Protein AF-A0A5B9R1V8-F1 (afdb_monomer_lite)

Organism: NCBI:txid980254

Foldseek 3Di:
DDDPPLLDDPPVVQVVLCVPVNKKFKAFADDDPVLLVLLVQCCVQLVDDPVLSVLLSVCPRTGREMGGPSSNVVSCVSCVVVVTDIDMGHDDPVVVPRYYYSVVRSVVSVVVVVVD

Structure (mmCIF, N/CA/C/O backbone):
data_AF-A0A5B9R1V8-F1
#
_entry.id   AF-A0A5B9R1V8-F1
#
loop_
_atom_site.group_PDB
_atom_site.id
_atom_site.type_symbol
_atom_site.label_atom_id
_atom_site.label_alt_id
_atom_site.label_comp_id
_atom_site.label_asym_id
_atom_site.label_entity_id
_atom_site.label_seq_id
_atom_site.pdbx_PDB_ins_code
_atom_site.Cartn_x
_atom_site.Cartn_y
_atom_site.Cartn_z
_atom_site.occupancy
_atom_site.B_iso_or_equiv
_atom_site.auth_seq_id
_atom_site.auth_comp_id
_atom_site.auth_asym_id
_atom_site.auth_atom_id
_atom_site.pdbx_PDB_model_num
ATOM 1 N N . MET A 1 1 ? 27.681 1.769 -5.316 1.00 42.19 1 MET A N 1
ATOM 2 C CA . MET A 1 1 ? 26.444 1.273 -5.956 1.00 42.19 1 MET A CA 1
ATOM 3 C C . MET A 1 1 ? 25.532 0.925 -4.802 1.00 42.19 1 MET A C 1
ATOM 5 O O . MET A 1 1 ? 25.685 -0.134 -4.222 1.00 42.19 1 MET A O 1
ATOM 9 N N . GLU A 1 2 ? 24.744 1.896 -4.355 1.00 38.00 2 GLU A N 1
ATOM 10 C CA . GLU A 1 2 ? 23.998 1.831 -3.095 1.00 38.00 2 GLU A CA 1
ATOM 11 C C . GLU A 1 2 ? 22.567 2.243 -3.428 1.00 38.00 2 GLU A C 1
ATOM 13 O O . GLU A 1 2 ? 22.273 3.423 -3.593 1.00 38.00 2 GLU A O 1
ATOM 18 N N . ALA A 1 3 ? 21.715 1.252 -3.673 1.00 43.81 3 ALA A N 1
ATOM 19 C CA . ALA A 1 3 ? 20.307 1.435 -4.020 1.00 43.81 3 ALA A CA 1
ATOM 20 C C . ALA A 1 3 ? 19.415 0.573 -3.112 1.00 43.81 3 ALA A C 1
ATOM 22 O O . ALA A 1 3 ? 18.387 0.071 -3.551 1.00 43.81 3 ALA A O 1
ATOM 23 N N . ASP A 1 4 ? 19.835 0.381 -1.858 1.00 48.06 4 ASP A N 1
ATOM 24 C CA . ASP A 1 4 ? 19.109 -0.430 -0.870 1.00 48.06 4 ASP A CA 1
ATOM 25 C C . ASP A 1 4 ? 18.367 0.410 0.185 1.00 48.06 4 ASP A C 1
ATOM 27 O O . ASP A 1 4 ? 17.503 -0.114 0.881 1.00 48.06 4 ASP A O 1
ATOM 31 N N . ASP A 1 5 ? 18.622 1.721 0.278 1.00 46.88 5 ASP A N 1
ATOM 32 C CA . ASP A 1 5 ? 18.087 2.530 1.389 1.00 46.88 5 ASP A CA 1
ATOM 33 C C . ASP A 1 5 ? 16.784 3.288 1.060 1.00 46.88 5 ASP A C 1
ATOM 35 O O . ASP A 1 5 ? 16.094 3.769 1.955 1.00 46.88 5 ASP A O 1
ATOM 39 N N . SER A 1 6 ? 16.385 3.379 -0.218 1.00 52.97 6 SER A N 1
ATOM 40 C CA . SER A 1 6 ? 15.199 4.159 -0.622 1.00 52.97 6 SER A CA 1
ATOM 41 C C . SER A 1 6 ? 13.893 3.364 -0.706 1.00 52.97 6 SER A C 1
ATOM 43 O O . SER A 1 6 ? 12.850 3.965 -0.952 1.00 52.97 6 SER A O 1
ATOM 45 N N . GLY A 1 7 ? 13.912 2.034 -0.552 1.00 57.03 7 GLY A N 1
ATOM 46 C CA . GLY A 1 7 ? 12.712 1.175 -0.580 1.00 57.03 7 GLY A CA 1
ATOM 47 C C . GLY A 1 7 ? 11.940 1.122 -1.913 1.00 57.03 7 GLY A C 1
ATOM 48 O O . GLY A 1 7 ? 11.048 0.289 -2.065 1.00 57.03 7 GLY A O 1
ATOM 49 N N . LEU A 1 8 ? 12.289 1.968 -2.890 1.00 62.12 8 LEU A N 1
ATOM 50 C CA . LEU A 1 8 ? 11.672 2.056 -4.213 1.00 62.12 8 LEU A CA 1
ATOM 51 C C . LEU A 1 8 ? 12.734 1.849 -5.310 1.00 62.12 8 LEU A C 1
ATOM 53 O O . LEU A 1 8 ? 13.725 2.588 -5.330 1.00 62.12 8 LEU A O 1
ATOM 57 N N . PRO A 1 9 ? 12.544 0.884 -6.231 1.00 63.56 9 PRO A N 1
ATOM 58 C CA . PRO A 1 9 ? 13.432 0.706 -7.374 1.00 63.56 9 PRO A CA 1
ATOM 59 C C . PRO A 1 9 ? 13.291 1.872 -8.375 1.00 63.56 9 PRO A C 1
ATOM 61 O O . PRO A 1 9 ? 12.200 2.432 -8.510 1.00 63.56 9 PRO A O 1
ATOM 64 N N . PRO A 1 10 ? 14.356 2.231 -9.120 1.00 68.75 10 PRO A N 1
ATOM 65 C CA . PRO A 1 10 ? 14.276 3.239 -10.181 1.00 68.75 10 PRO A CA 1
ATOM 66 C C . PRO A 1 10 ? 13.282 2.825 -11.281 1.00 68.75 10 PRO A C 1
ATOM 68 O O . PRO A 1 10 ? 13.065 1.631 -11.497 1.00 68.75 10 PRO A O 1
ATOM 71 N N . GLU A 1 11 ? 12.689 3.794 -11.993 1.00 67.81 11 GLU A N 1
ATOM 72 C CA . GLU A 1 11 ? 11.572 3.564 -12.934 1.00 67.81 11 GLU A CA 1
ATOM 73 C C . GLU A 1 11 ? 11.842 2.465 -13.977 1.00 67.81 11 GLU A C 1
ATOM 75 O O . GLU A 1 11 ? 10.991 1.597 -14.175 1.00 67.81 11 GLU A O 1
ATOM 80 N N . ASP A 1 12 ? 13.034 2.425 -14.580 1.00 67.75 12 ASP A N 1
ATOM 81 C CA . ASP A 1 12 ? 13.418 1.387 -15.550 1.00 67.75 12 ASP A CA 1
ATOM 82 C C . ASP A 1 12 ? 13.468 -0.027 -14.951 1.00 67.75 12 ASP A C 1
ATOM 84 O O . ASP A 1 12 ? 13.085 -1.010 -15.594 1.00 67.75 12 ASP A O 1
ATOM 88 N N . VAL A 1 13 ? 13.920 -0.149 -13.700 1.00 70.88 13 VAL A N 1
ATOM 89 C CA . VAL A 1 13 ? 13.949 -1.428 -12.974 1.00 70.88 13 VAL A CA 1
ATOM 90 C C . VAL A 1 13 ? 12.537 -1.803 -12.546 1.00 70.88 13 VAL A C 1
ATOM 92 O O . VAL A 1 13 ? 12.134 -2.956 -12.680 1.00 70.88 13 VAL A O 1
ATOM 95 N N . ARG A 1 14 ? 11.743 -0.821 -12.113 1.00 73.12 14 ARG A N 1
ATOM 96 C CA . ARG A 1 14 ? 10.342 -1.001 -11.737 1.00 73.12 14 ARG A CA 1
ATOM 97 C C . ARG A 1 14 ? 9.504 -1.521 -12.903 1.00 73.12 14 ARG A C 1
ATOM 99 O O . ARG A 1 14 ? 8.744 -2.470 -12.724 1.00 73.12 14 ARG A O 1
ATOM 106 N N . ALA A 1 15 ? 9.670 -0.956 -14.099 1.00 72.75 15 ALA A N 1
ATOM 107 C CA . ALA A 1 15 ? 8.979 -1.411 -15.304 1.00 72.75 15 ALA A CA 1
ATOM 108 C C . ALA A 1 15 ? 9.313 -2.876 -15.632 1.00 72.75 15 ALA A C 1
ATOM 110 O O . ALA A 1 15 ? 8.420 -3.665 -15.944 1.00 72.75 15 ALA A O 1
ATOM 111 N N . GLN A 1 16 ? 10.582 -3.271 -15.494 1.00 72.88 16 GLN A N 1
ATOM 112 C CA . GLN A 1 16 ? 11.006 -4.662 -15.680 1.00 72.88 16 GLN A CA 1
ATOM 113 C C . GLN A 1 16 ? 10.471 -5.593 -14.586 1.00 72.88 16 GLN A C 1
ATOM 115 O O . GLN A 1 16 ? 10.036 -6.704 -14.887 1.00 72.88 16 GLN A O 1
ATOM 120 N N . MET A 1 17 ? 10.443 -5.142 -13.331 1.00 73.06 17 MET A N 1
ATOM 121 C CA . MET A 1 17 ? 9.881 -5.900 -12.212 1.00 73.06 17 MET A CA 1
ATOM 122 C C . MET A 1 17 ? 8.378 -6.123 -12.367 1.00 73.06 17 MET A C 1
ATOM 124 O O . MET A 1 17 ? 7.911 -7.232 -12.129 1.00 73.06 17 MET A O 1
ATOM 128 N N . LEU A 1 18 ? 7.625 -5.113 -12.810 1.00 74.56 18 LEU A N 1
ATOM 129 C CA . LEU A 1 18 ? 6.196 -5.254 -13.096 1.00 74.56 18 LEU A CA 1
ATOM 130 C C . LEU A 1 18 ? 5.954 -6.202 -14.276 1.00 74.56 18 LEU A C 1
ATOM 132 O O . LEU A 1 18 ? 5.053 -7.035 -14.220 1.00 74.56 18 LEU A O 1
ATOM 136 N N . LYS A 1 19 ? 6.784 -6.119 -15.323 1.00 72.06 19 LYS A N 1
ATOM 137 C CA . LYS A 1 19 ? 6.665 -6.966 -16.517 1.00 72.06 19 LYS A CA 1
ATOM 138 C C . LYS A 1 19 ? 6.988 -8.439 -16.243 1.00 72.06 19 LYS A C 1
ATOM 140 O O . LYS A 1 19 ? 6.361 -9.309 -16.838 1.00 72.06 19 LYS A O 1
ATOM 145 N N . SER A 1 20 ? 7.947 -8.718 -15.361 1.00 71.12 20 SER A N 1
ATOM 146 C CA . SER A 1 20 ? 8.403 -10.084 -15.057 1.00 71.12 20 SER A CA 1
ATOM 147 C C . SER A 1 20 ? 7.737 -10.697 -13.821 1.00 71.12 20 SER A C 1
ATOM 149 O O . SER A 1 20 ? 7.575 -11.911 -13.754 1.00 71.12 20 SER A O 1
ATOM 151 N N . GLY A 1 21 ? 7.381 -9.880 -12.827 1.00 69.81 21 GLY A N 1
ATOM 152 C CA . GLY A 1 21 ? 6.889 -10.317 -11.516 1.00 69.81 21 GLY A CA 1
ATOM 153 C C . GLY A 1 21 ? 5.429 -9.969 -11.225 1.00 69.81 21 GLY A C 1
ATOM 154 O O . GLY A 1 21 ? 4.934 -10.322 -10.153 1.00 69.81 21 GLY A O 1
ATOM 155 N N . GLY A 1 22 ? 4.751 -9.285 -12.150 1.00 80.81 22 GLY A N 1
ATOM 156 C CA . GLY A 1 22 ? 3.368 -8.847 -11.994 1.00 80.81 22 GLY A CA 1
ATOM 157 C C . GLY A 1 22 ? 3.192 -7.725 -10.968 1.00 80.81 22 GLY A C 1
ATOM 158 O O . GLY A 1 22 ? 4.151 -7.177 -10.412 1.00 80.81 22 GLY A O 1
ATOM 159 N N . ARG A 1 23 ? 1.930 -7.372 -10.723 1.00 85.38 23 ARG A N 1
ATOM 160 C CA . ARG A 1 23 ? 1.539 -6.359 -9.742 1.00 85.38 23 ARG A CA 1
ATOM 161 C C . ARG A 1 23 ? 1.206 -7.017 -8.408 1.00 85.38 23 ARG A C 1
ATOM 163 O O . ARG A 1 23 ? 0.619 -8.092 -8.344 1.00 85.38 23 ARG A O 1
ATOM 170 N N . TRP A 1 24 ? 1.574 -6.339 -7.335 1.00 88.75 24 TRP A N 1
ATOM 171 C CA . TRP A 1 24 ? 1.341 -6.751 -5.959 1.00 88.75 24 TRP A CA 1
ATOM 172 C C . TRP A 1 24 ? 0.555 -5.667 -5.239 1.00 88.75 24 TRP A C 1
ATOM 174 O O . TRP A 1 24 ? 0.669 -4.490 -5.579 1.00 88.75 24 TRP A O 1
ATOM 184 N N . GLY A 1 25 ? -0.251 -6.063 -4.265 1.00 89.81 25 GLY A N 1
ATOM 185 C CA . GLY A 1 25 ? -1.102 -5.197 -3.470 1.00 89.81 25 GLY A CA 1
ATOM 186 C C . GLY A 1 25 ? -0.772 -5.304 -1.990 1.00 89.81 25 GLY A C 1
ATOM 187 O O . GLY A 1 25 ? -0.483 -6.390 -1.486 1.00 89.81 25 GLY A O 1
ATOM 188 N N . LEU A 1 26 ? -0.827 -4.167 -1.305 1.00 90.44 26 LEU A N 1
ATOM 189 C CA . LEU A 1 26 ? -0.773 -4.091 0.146 1.00 90.44 26 LEU A CA 1
ATOM 190 C C . LEU A 1 26 ? -2.194 -4.230 0.691 1.00 90.44 26 LEU A C 1
ATOM 192 O O . LEU A 1 26 ? -2.969 -3.269 0.664 1.00 90.44 26 LEU A O 1
ATOM 196 N N . ASP A 1 27 ? -2.515 -5.422 1.177 1.00 91.12 27 ASP A N 1
ATOM 197 C CA . ASP A 1 27 ? -3.745 -5.693 1.904 1.00 91.12 27 ASP A CA 1
ATOM 198 C C . ASP A 1 27 ? -3.589 -5.253 3.356 1.00 91.12 27 ASP A C 1
ATOM 200 O O . ASP A 1 27 ? -2.665 -5.679 4.049 1.00 91.12 27 ASP A O 1
ATOM 204 N N . VAL A 1 28 ? -4.475 -4.383 3.826 1.00 90.19 28 VAL A N 1
ATOM 205 C CA . VAL A 1 28 ? -4.507 -3.955 5.225 1.00 90.19 28 VAL A CA 1
ATOM 206 C C . VAL A 1 28 ? -5.801 -4.474 5.830 1.00 90.19 28 VAL A C 1
ATOM 208 O O . VAL A 1 28 ? -6.871 -3.949 5.539 1.00 90.19 28 VAL A O 1
ATOM 211 N N . THR A 1 29 ? -5.710 -5.472 6.708 1.00 88.19 29 THR A N 1
ATOM 212 C CA . THR A 1 29 ? -6.872 -6.114 7.361 1.00 88.19 29 THR A CA 1
ATOM 213 C C . THR A 1 29 ? -7.368 -5.351 8.588 1.00 88.19 29 THR A C 1
ATOM 215 O O . THR A 1 29 ? -8.236 -5.804 9.328 1.00 88.19 29 THR A O 1
ATOM 218 N N . THR A 1 30 ? -6.795 -4.179 8.839 1.00 85.75 30 THR A N 1
ATOM 219 C CA . THR A 1 30 ? -7.042 -3.402 10.046 1.00 85.75 30 THR A CA 1
ATOM 220 C C . THR A 1 30 ? -8.388 -2.679 9.975 1.00 85.75 30 THR A C 1
ATOM 222 O O . THR A 1 30 ? -8.715 -2.031 8.980 1.00 85.75 30 THR A O 1
ATOM 225 N N . GLU A 1 31 ? -9.148 -2.733 11.070 1.00 84.44 31 GLU A N 1
ATOM 226 C CA . GLU A 1 31 ? -10.494 -2.165 11.178 1.00 84.44 31 GLU A CA 1
ATOM 227 C C . GLU A 1 31 ? -10.597 -1.061 12.246 1.00 84.44 31 GLU A C 1
ATOM 229 O O . GLU A 1 31 ? -9.681 -0.816 13.037 1.00 84.44 31 GLU A O 1
ATOM 234 N N . GLY A 1 32 ? -11.729 -0.350 12.250 1.00 84.38 32 GLY A N 1
ATOM 235 C CA . GLY A 1 32 ? -12.051 0.643 13.275 1.00 84.38 32 GLY A CA 1
ATOM 236 C C . GLY A 1 32 ? -11.025 1.789 13.388 1.00 84.38 32 GLY A C 1
ATOM 237 O O . GLY A 1 32 ? -10.564 2.302 12.363 1.00 84.38 32 GLY A O 1
ATOM 238 N N . PRO A 1 33 ? -10.672 2.239 14.608 1.00 82.75 33 PRO A N 1
ATOM 239 C CA . PRO A 1 33 ? -9.802 3.400 14.817 1.00 82.75 33 PRO A CA 1
ATOM 240 C C . PRO A 1 33 ? -8.361 3.182 14.330 1.00 82.75 33 PRO A C 1
ATOM 242 O O . PRO A 1 33 ? -7.716 4.140 13.901 1.00 82.75 33 PRO A O 1
ATOM 245 N N . ARG A 1 34 ? -7.879 1.931 14.291 1.00 85.12 34 ARG A N 1
ATOM 246 C CA . ARG A 1 34 ? -6.537 1.598 13.786 1.00 85.12 34 ARG A CA 1
ATOM 247 C C . ARG A 1 34 ? -6.381 1.851 12.278 1.00 85.12 34 ARG A C 1
ATOM 249 O O . ARG A 1 34 ? -5.269 2.066 11.808 1.00 85.12 34 ARG A O 1
ATOM 256 N N . ARG A 1 35 ? -7.481 1.948 11.512 1.00 86.81 35 ARG A N 1
ATOM 257 C CA . ARG A 1 35 ? -7.439 2.390 10.099 1.00 86.81 35 ARG A CA 1
ATOM 258 C C . ARG A 1 35 ? -6.860 3.790 9.951 1.00 86.81 35 ARG A C 1
ATOM 260 O O . ARG A 1 35 ? -6.155 4.070 8.989 1.00 86.81 35 ARG A O 1
ATOM 267 N N . ILE A 1 36 ? -7.170 4.682 10.893 1.00 85.25 36 ILE A N 1
ATOM 268 C CA . ILE A 1 36 ? -6.682 6.065 10.865 1.00 85.25 36 ILE A CA 1
ATOM 269 C C . ILE A 1 36 ? -5.180 6.092 11.152 1.00 85.25 36 ILE A C 1
ATOM 271 O O . ILE A 1 36 ? -4.459 6.875 10.543 1.00 85.25 36 ILE A O 1
ATOM 275 N N . GLU A 1 37 ? -4.707 5.224 12.042 1.00 86.81 37 GLU A N 1
ATOM 276 C CA . GLU A 1 37 ? -3.285 5.075 12.347 1.00 86.81 37 GLU A CA 1
ATOM 277 C C . GLU A 1 37 ? -2.501 4.548 11.140 1.00 86.81 37 GLU A C 1
ATOM 279 O O . GLU A 1 37 ? -1.538 5.188 10.721 1.00 86.81 37 GLU A O 1
ATOM 284 N N . ALA A 1 38 ? -2.996 3.488 10.488 1.00 86.69 38 ALA A N 1
ATOM 285 C CA . ALA A 1 38 ? -2.429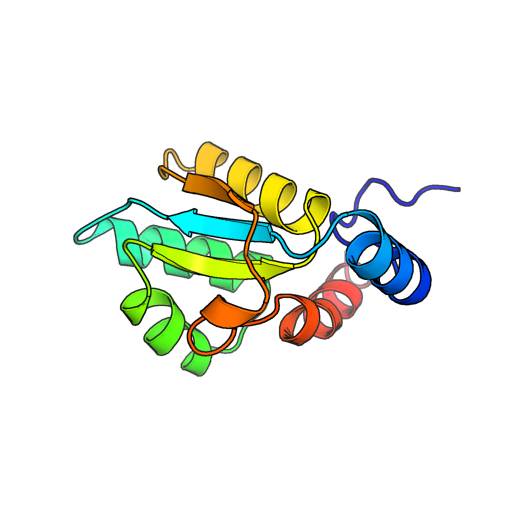 2.972 9.238 1.00 86.69 38 ALA A CA 1
ATOM 286 C C . ALA A 1 38 ? -2.350 4.061 8.162 1.00 86.69 38 ALA A C 1
ATOM 288 O O . ALA A 1 38 ? -1.317 4.250 7.523 1.00 86.69 38 ALA A O 1
ATOM 289 N N . CYS A 1 39 ? -3.430 4.830 8.007 1.00 86.88 39 CYS A N 1
ATOM 290 C CA . CYS A 1 39 ? -3.473 5.953 7.082 1.00 86.88 39 CYS A CA 1
ATOM 291 C C . CYS A 1 39 ? -2.421 7.023 7.407 1.00 86.88 39 CYS A C 1
ATOM 293 O O . CYS A 1 39 ? -1.780 7.537 6.499 1.00 86.88 39 CYS A O 1
ATOM 295 N N . LYS A 1 40 ? -2.229 7.370 8.684 1.00 85.75 40 LYS A N 1
ATOM 296 C CA . LYS A 1 40 ? -1.228 8.367 9.093 1.00 85.75 40 LYS A CA 1
ATOM 297 C C . LYS A 1 40 ? 0.192 7.912 8.775 1.00 85.75 40 LYS A C 1
ATOM 299 O O . LYS A 1 40 ? 0.953 8.701 8.231 1.00 85.75 40 LYS A O 1
ATOM 304 N N . ILE A 1 41 ? 0.530 6.660 9.081 1.00 86.62 41 ILE A N 1
ATOM 305 C CA . ILE A 1 41 ? 1.864 6.100 8.819 1.00 86.62 41 ILE A CA 1
ATOM 306 C C . ILE A 1 41 ? 2.153 6.127 7.319 1.00 86.62 41 ILE A C 1
ATOM 308 O O . ILE A 1 41 ? 3.124 6.743 6.889 1.00 86.62 41 ILE A O 1
ATOM 312 N N . LEU A 1 42 ? 1.242 5.572 6.515 1.00 84.44 42 LEU A N 1
ATOM 313 C CA . LEU A 1 42 ? 1.377 5.554 5.059 1.00 84.44 42 LEU A CA 1
ATOM 314 C C . LEU A 1 42 ? 1.447 6.970 4.475 1.00 84.44 42 LEU A C 1
ATOM 316 O O . LEU A 1 42 ? 2.235 7.218 3.571 1.00 84.44 42 LEU A O 1
ATOM 320 N N . HIS A 1 43 ? 0.659 7.913 4.997 1.00 84.94 43 HIS A N 1
ATOM 321 C CA . HIS A 1 43 ? 0.704 9.308 4.568 1.00 84.94 43 HIS A CA 1
ATOM 322 C C . HIS A 1 43 ? 2.065 9.959 4.840 1.00 84.94 43 HIS A C 1
ATOM 324 O O . HIS A 1 43 ? 2.614 10.592 3.939 1.00 84.94 43 HIS A O 1
ATOM 330 N N . CYS A 1 44 ? 2.608 9.778 6.047 1.00 81.31 44 CYS A N 1
ATOM 331 C CA . CYS A 1 44 ? 3.906 10.315 6.445 1.00 81.31 44 CYS A CA 1
ATOM 332 C C . CYS A 1 44 ? 5.059 9.704 5.642 1.00 81.31 44 CYS A C 1
ATOM 334 O O . CYS A 1 44 ? 5.939 10.437 5.198 1.00 81.31 44 CYS A O 1
ATOM 336 N N . ASP A 1 45 ? 5.047 8.385 5.440 1.00 80.06 45 ASP A N 1
ATOM 337 C CA . ASP A 1 45 ? 6.122 7.683 4.735 1.00 80.06 45 ASP A CA 1
ATOM 338 C C . ASP A 1 45 ? 6.072 7.916 3.217 1.00 80.06 45 ASP A C 1
ATOM 340 O O . ASP A 1 45 ? 7.116 8.041 2.583 1.00 80.06 45 ASP A O 1
ATOM 344 N N . LEU A 1 46 ? 4.876 8.035 2.627 1.00 77.38 46 LEU A N 1
ATOM 345 C CA . LEU A 1 46 ? 4.711 8.283 1.189 1.00 77.38 46 LEU A CA 1
A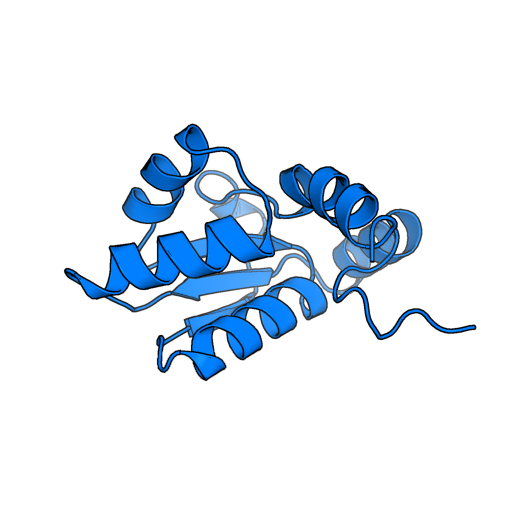TOM 346 C C . LEU A 1 46 ? 4.706 9.770 0.811 1.00 77.38 46 LEU A C 1
ATOM 348 O O . LEU A 1 46 ? 4.730 10.100 -0.373 1.00 77.38 46 LEU A O 1
ATOM 352 N N . GLY A 1 47 ? 4.621 10.677 1.788 1.00 72.00 47 GLY A N 1
ATOM 353 C CA . GLY A 1 47 ? 4.479 12.113 1.531 1.00 72.00 47 GLY A CA 1
ATOM 354 C C . GLY A 1 47 ? 3.250 12.451 0.678 1.00 72.00 47 GLY A C 1
ATOM 355 O O . GLY A 1 47 ? 3.290 13.381 -0.128 1.00 72.00 47 GLY A O 1
ATOM 356 N N . THR A 1 48 ? 2.179 11.658 0.797 1.00 74.25 48 THR A N 1
ATOM 357 C CA . THR A 1 48 ? 0.924 11.891 0.059 1.00 74.25 48 THR A CA 1
ATOM 358 C C . THR A 1 48 ? 0.267 13.198 0.510 1.00 74.25 48 THR A C 1
ATOM 360 O O . THR A 1 48 ? 0.569 13.716 1.580 1.00 74.25 48 THR A O 1
ATOM 363 N N . ILE A 1 49 ? -0.655 13.752 -0.276 1.00 74.38 49 ILE A N 1
ATOM 364 C CA . ILE A 1 49 ? -1.462 14.896 0.173 1.00 74.38 49 ILE A CA 1
ATOM 365 C C . ILE A 1 49 ? -2.623 14.426 1.056 1.00 74.38 49 ILE A C 1
ATOM 367 O O . ILE A 1 49 ? -3.081 13.290 0.946 1.00 74.38 49 ILE A O 1
ATOM 371 N N . MET A 1 50 ? -3.135 15.310 1.918 1.00 73.56 50 MET A N 1
ATOM 372 C CA . MET A 1 50 ? -4.250 15.000 2.830 1.00 73.56 50 MET A CA 1
ATOM 373 C C . MET A 1 50 ? -5.498 14.476 2.089 1.00 73.56 50 MET A C 1
ATOM 375 O O . MET A 1 50 ? -6.258 13.683 2.644 1.00 73.56 50 MET A O 1
ATOM 379 N N . ASP A 1 51 ? -5.690 14.883 0.830 1.00 76.00 51 ASP A N 1
ATOM 380 C CA . ASP A 1 51 ? -6.811 14.447 -0.011 1.00 76.00 51 ASP A CA 1
ATOM 381 C C . ASP A 1 51 ? -6.791 12.931 -0.286 1.00 76.00 51 ASP A C 1
ATOM 383 O O . ASP A 1 51 ? -7.838 12.287 -0.307 1.00 76.00 51 ASP A O 1
ATOM 387 N N . GLU A 1 52 ? -5.600 12.324 -0.338 1.00 73.44 52 GLU A N 1
ATOM 388 C CA . GLU A 1 52 ? -5.399 10.887 -0.583 1.00 73.44 52 GLU A CA 1
ATOM 389 C C . GLU A 1 52 ? -5.654 10.024 0.664 1.00 73.44 52 GLU A C 1
ATOM 391 O O . GLU A 1 52 ? -5.889 8.815 0.575 1.00 73.44 52 GLU A O 1
ATOM 396 N N . VAL A 1 53 ? -5.707 10.642 1.847 1.00 79.56 53 VAL A N 1
ATOM 397 C CA . VAL A 1 53 ? -5.977 9.948 3.115 1.00 79.56 53 VAL A CA 1
ATOM 398 C C . VAL A 1 53 ? -7.408 9.413 3.161 1.00 79.56 53 VAL A C 1
ATOM 400 O O . VAL A 1 53 ? -7.661 8.323 3.679 1.00 79.56 53 VAL A O 1
ATOM 403 N N . LYS A 1 54 ? -8.368 10.150 2.594 1.00 81.56 54 LYS A N 1
ATOM 404 C CA . LYS A 1 54 ? -9.779 9.745 2.547 1.00 81.56 54 LYS A CA 1
ATOM 405 C C . LYS A 1 54 ? -10.012 8.489 1.687 1.00 81.56 54 LYS A C 1
ATOM 407 O O . LYS A 1 54 ? -10.604 7.546 2.225 1.00 81.56 54 LYS A O 1
ATOM 412 N N . PRO A 1 55 ? -9.571 8.421 0.416 1.00 81.38 55 PRO A N 1
ATOM 413 C CA . PRO A 1 55 ? -9.727 7.223 -0.400 1.00 81.38 55 PRO A CA 1
ATOM 414 C C . PRO A 1 55 ? -8.872 6.063 0.129 1.00 81.38 55 PRO A C 1
ATOM 416 O O . PRO A 1 55 ? -9.332 4.925 0.107 1.00 81.38 55 PRO A O 1
ATOM 419 N N . MET A 1 56 ? -7.687 6.326 0.696 1.00 82.56 56 MET A N 1
ATOM 420 C CA . MET A 1 56 ? -6.898 5.311 1.407 1.00 82.56 56 MET A CA 1
ATOM 421 C C . MET A 1 56 ? -7.701 4.673 2.545 1.00 82.56 56 MET A C 1
ATOM 423 O O . MET A 1 56 ? -7.839 3.451 2.600 1.00 82.56 56 MET A O 1
ATOM 427 N N . LYS A 1 57 ? -8.312 5.495 3.408 1.00 84.12 57 LYS A N 1
ATOM 428 C CA . LYS A 1 57 ? -9.150 5.001 4.501 1.00 84.12 57 LYS A CA 1
ATOM 429 C C . LYS A 1 57 ? -10.300 4.160 3.969 1.00 84.12 57 LYS A C 1
ATOM 431 O O . LYS A 1 57 ? -10.555 3.102 4.528 1.00 84.12 57 LYS A O 1
ATOM 436 N N . GLN A 1 58 ? -10.995 4.604 2.920 1.00 84.88 58 GLN A N 1
ATOM 437 C CA . GLN A 1 58 ? -12.159 3.906 2.355 1.00 84.88 58 GLN A CA 1
ATOM 438 C C . GLN A 1 58 ? -11.845 2.513 1.790 1.00 84.88 58 GLN A C 1
ATOM 440 O O . GLN A 1 58 ? -12.749 1.687 1.747 1.00 84.88 58 GLN A O 1
ATOM 445 N N . ARG A 1 59 ? -10.592 2.246 1.406 1.00 84.06 59 ARG A N 1
ATOM 446 C CA . ARG A 1 59 ? -10.142 0.935 0.908 1.00 84.06 59 ARG A CA 1
ATOM 447 C C . ARG A 1 59 ? -9.767 -0.059 2.000 1.00 84.06 59 ARG A C 1
ATOM 449 O O . ARG A 1 59 ? -9.591 -1.229 1.700 1.00 84.06 59 ARG A O 1
ATOM 456 N N . MET A 1 60 ? -9.627 0.402 3.240 1.00 86.44 60 MET A N 1
ATOM 457 C CA . MET A 1 60 ? -9.389 -0.474 4.384 1.00 86.44 60 MET A CA 1
ATOM 458 C C . MET A 1 60 ? -10.735 -0.944 4.969 1.00 86.44 60 MET A C 1
ATOM 460 O O . MET A 1 60 ? -11.641 -0.118 5.095 1.00 86.44 60 MET A O 1
ATOM 464 N N . PRO A 1 61 ? -10.880 -2.202 5.404 1.00 86.75 61 PRO A N 1
ATOM 465 C CA . PRO A 1 61 ? -9.948 -3.298 5.162 1.00 86.75 61 PRO A CA 1
ATOM 466 C C . PRO A 1 61 ? -9.922 -3.707 3.676 1.00 86.75 61 PRO A C 1
ATOM 468 O O . PRO A 1 61 ? -10.962 -3.675 3.017 1.00 86.75 61 PRO A O 1
ATOM 471 N N . GLY A 1 62 ? -8.744 -4.062 3.156 1.00 88.06 62 GLY A N 1
ATOM 472 C CA . GLY A 1 62 ? -8.547 -4.444 1.751 1.00 88.06 62 GLY A CA 1
ATOM 473 C C . GLY A 1 62 ? -7.255 -3.904 1.127 1.00 88.06 62 GLY A C 1
ATOM 474 O O . GLY A 1 62 ? -6.384 -3.371 1.822 1.00 88.06 62 GLY A O 1
ATOM 475 N N . ILE A 1 63 ? -7.146 -4.008 -0.205 1.00 87.81 63 ILE A N 1
ATOM 476 C CA . ILE A 1 63 ? -5.979 -3.551 -0.975 1.00 87.81 63 ILE A CA 1
ATOM 477 C C . ILE A 1 63 ? -5.940 -2.024 -1.051 1.00 87.81 63 ILE A C 1
ATOM 479 O O . ILE A 1 63 ? -6.727 -1.380 -1.752 1.00 87.81 63 ILE A O 1
ATOM 483 N N . VAL A 1 64 ? -4.963 -1.439 -0.368 1.00 86.56 64 VAL A N 1
ATOM 484 C CA . VAL A 1 64 ? -4.820 0.014 -0.242 1.00 86.56 64 VAL A CA 1
ATOM 485 C C . VAL A 1 64 ? -3.961 0.595 -1.362 1.00 86.56 64 VAL A C 1
ATOM 487 O O . VAL A 1 64 ? -4.355 1.566 -2.015 1.00 86.56 64 VAL A O 1
ATOM 490 N N . TYR A 1 65 ? -2.810 -0.031 -1.602 1.00 86.81 65 TYR A N 1
ATOM 491 C CA . TYR A 1 65 ? -1.836 0.355 -2.618 1.00 86.81 65 TYR A CA 1
ATOM 492 C C . TYR A 1 65 ? -1.440 -0.842 -3.462 1.00 86.81 65 TYR A C 1
ATOM 494 O O . TYR A 1 65 ? -1.542 -1.982 -3.015 1.00 86.81 65 TYR A O 1
ATOM 502 N N . THR A 1 66 ? -0.968 -0.566 -4.674 1.00 87.25 66 THR A N 1
ATOM 503 C CA . THR A 1 66 ? -0.378 -1.574 -5.551 1.00 87.25 66 THR A CA 1
ATOM 504 C C . THR A 1 66 ? 0.929 -1.097 -6.159 1.00 87.25 66 THR A C 1
ATOM 506 O O . THR A 1 66 ? 1.127 0.097 -6.380 1.00 87.25 66 THR A O 1
ATOM 509 N N . GLY A 1 67 ? 1.818 -2.032 -6.462 1.00 85.69 67 GLY A N 1
ATOM 510 C CA . GLY A 1 67 ? 3.112 -1.767 -7.072 1.00 85.69 67 GLY A CA 1
ATOM 511 C C . GLY A 1 67 ? 3.879 -3.058 -7.307 1.00 85.69 67 GLY A C 1
ATOM 512 O O . GLY A 1 67 ? 3.295 -4.127 -7.472 1.00 85.69 67 GLY A O 1
ATOM 513 N N . THR A 1 68 ? 5.198 -2.962 -7.324 1.00 85.44 68 THR A N 1
ATOM 514 C CA . THR A 1 68 ? 6.082 -4.125 -7.309 1.00 85.44 68 THR A CA 1
ATOM 515 C C . THR A 1 68 ? 6.058 -4.801 -5.944 1.00 85.44 68 THR A C 1
ATOM 517 O O . THR A 1 68 ? 5.726 -4.198 -4.921 1.00 85.44 68 THR A O 1
ATOM 520 N N . ARG A 1 69 ? 6.464 -6.070 -5.919 1.00 84.62 69 ARG A N 1
ATOM 521 C CA . ARG A 1 69 ? 6.567 -6.854 -4.689 1.00 84.62 69 ARG A CA 1
ATOM 522 C C . ARG A 1 69 ? 7.425 -6.162 -3.624 1.00 84.62 69 ARG A C 1
ATOM 524 O O . ARG A 1 69 ? 6.988 -6.053 -2.486 1.00 84.62 69 ARG A O 1
ATOM 531 N N . ALA A 1 70 ? 8.591 -5.643 -4.011 1.00 83.62 70 ALA A N 1
ATOM 532 C CA . ALA A 1 70 ? 9.521 -4.981 -3.097 1.00 83.62 70 ALA A CA 1
ATOM 533 C C . ALA A 1 70 ? 8.904 -3.738 -2.432 1.00 83.62 70 ALA A C 1
ATOM 535 O O . ALA A 1 70 ? 9.017 -3.576 -1.220 1.00 83.62 70 ALA A O 1
ATOM 536 N N . GLU A 1 71 ? 8.188 -2.909 -3.203 1.00 83.81 71 GLU A N 1
ATOM 537 C CA . GLU A 1 71 ? 7.489 -1.726 -2.680 1.00 83.81 71 GLU A CA 1
ATOM 538 C C . GLU A 1 71 ? 6.418 -2.128 -1.651 1.00 83.81 71 GLU A C 1
ATOM 540 O O . GLU A 1 71 ? 6.307 -1.525 -0.583 1.00 83.81 71 GLU A O 1
ATOM 545 N N . MET A 1 72 ? 5.639 -3.175 -1.946 1.00 89.00 72 MET A N 1
ATOM 546 C CA . MET A 1 72 ? 4.597 -3.658 -1.034 1.00 89.00 72 MET A CA 1
ATOM 547 C C . MET A 1 72 ? 5.192 -4.316 0.218 1.00 89.00 72 MET A C 1
ATOM 549 O O . MET A 1 72 ? 4.681 -4.106 1.316 1.00 89.00 72 MET A O 1
ATOM 553 N N . GLU A 1 73 ? 6.287 -5.070 0.086 1.00 88.69 73 GLU A N 1
ATOM 554 C CA . GLU A 1 73 ? 7.010 -5.664 1.219 1.00 88.69 73 GLU A CA 1
ATOM 555 C C . GLU A 1 73 ? 7.607 -4.589 2.132 1.00 88.69 73 GLU A C 1
ATOM 557 O O . GLU A 1 73 ? 7.534 -4.717 3.355 1.00 88.69 73 GLU A O 1
ATOM 562 N N . TRP A 1 74 ? 8.139 -3.505 1.563 1.00 86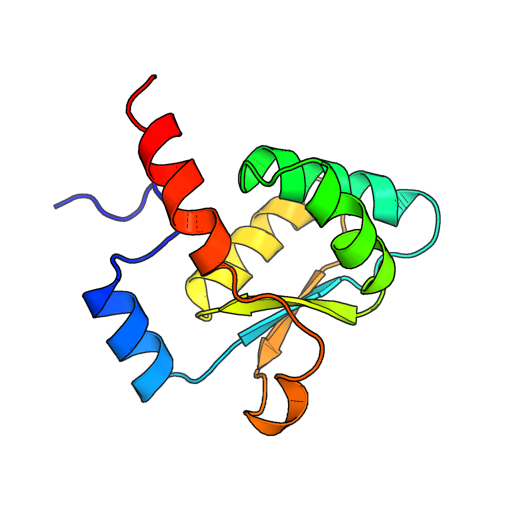.81 74 TRP A N 1
ATOM 563 C CA . TRP A 1 74 ? 8.632 -2.366 2.333 1.00 86.81 74 TRP A CA 1
ATOM 564 C C . TRP A 1 74 ? 7.514 -1.707 3.155 1.00 86.81 74 TRP A C 1
ATOM 566 O O . TRP A 1 74 ? 7.663 -1.543 4.367 1.00 86.81 74 TRP A O 1
ATOM 576 N N . LEU A 1 75 ? 6.359 -1.427 2.540 1.00 86.62 75 LEU A N 1
ATOM 577 C CA . LEU A 1 75 ? 5.192 -0.883 3.248 1.00 86.62 75 LEU A CA 1
ATOM 578 C C . LEU A 1 75 ? 4.657 -1.835 4.320 1.00 86.62 75 LEU A C 1
ATOM 580 O O . LEU A 1 75 ? 4.308 -1.401 5.415 1.00 86.62 75 LEU A O 1
ATOM 584 N N . CYS A 1 76 ? 4.605 -3.132 4.020 1.00 89.19 76 CYS A N 1
ATOM 585 C CA . CYS A 1 76 ? 4.156 -4.155 4.958 1.00 89.19 76 CYS A CA 1
ATOM 586 C C . CYS A 1 76 ? 5.064 -4.206 6.193 1.00 89.19 76 CYS A C 1
ATOM 588 O O . CYS A 1 76 ? 4.578 -4.200 7.325 1.00 89.19 76 CYS A O 1
ATOM 590 N N . ARG A 1 77 ? 6.391 -4.181 5.996 1.00 87.75 77 ARG A N 1
ATOM 591 C CA . ARG A 1 77 ? 7.363 -4.088 7.097 1.00 87.75 77 ARG A CA 1
ATOM 592 C C . ARG A 1 77 ? 7.172 -2.807 7.892 1.00 87.75 77 ARG A C 1
ATOM 594 O O . ARG A 1 77 ? 7.207 -2.847 9.118 1.00 87.75 77 ARG A O 1
ATOM 601 N N . ARG A 1 78 ? 6.937 -1.686 7.208 1.00 86.56 78 ARG A N 1
ATOM 602 C CA . ARG A 1 78 ? 6.722 -0.393 7.851 1.00 86.56 78 ARG A CA 1
ATOM 603 C C . ARG A 1 78 ? 5.485 -0.402 8.740 1.00 86.56 78 ARG A C 1
ATOM 605 O O . ARG A 1 78 ? 5.585 -0.024 9.896 1.00 86.56 78 ARG A O 1
ATOM 612 N N . LEU A 1 79 ? 4.357 -0.914 8.253 1.00 88.69 79 LEU A N 1
ATOM 613 C CA . LEU A 1 79 ? 3.133 -1.083 9.042 1.00 88.69 79 LEU A CA 1
ATOM 614 C C . LEU A 1 79 ? 3.318 -2.063 10.210 1.00 88.69 79 LEU A C 1
ATOM 616 O O . LEU A 1 79 ? 2.828 -1.807 11.309 1.00 88.69 79 LEU A O 1
ATOM 620 N N . SER A 1 80 ? 4.085 -3.138 10.009 1.00 88.62 80 SER A N 1
ATOM 621 C CA . SER A 1 80 ? 4.401 -4.096 11.071 1.00 88.62 80 SER A CA 1
ATOM 622 C C . SER A 1 80 ? 5.206 -3.479 12.221 1.00 88.62 80 SER A C 1
ATOM 624 O O . SER A 1 80 ? 5.068 -3.948 13.348 1.00 88.62 80 SER A O 1
ATOM 626 N N . GLN A 1 81 ? 6.008 -2.430 11.982 1.00 88.38 81 GLN A N 1
ATOM 627 C CA . GLN A 1 81 ? 6.706 -1.691 13.051 1.00 88.38 81 GLN A CA 1
ATOM 628 C C . GLN A 1 81 ? 5.742 -0.970 14.005 1.00 88.38 81 GLN A C 1
ATOM 630 O O . GLN A 1 81 ? 6.127 -0.649 15.125 1.00 88.38 81 GLN A O 1
ATOM 635 N N . PHE A 1 82 ? 4.502 -0.734 13.573 1.00 87.12 82 PHE A N 1
ATOM 636 C CA . PHE A 1 82 ? 3.443 -0.099 14.357 1.00 87.12 82 PHE A CA 1
ATOM 637 C C . PHE A 1 82 ? 2.334 -1.088 14.744 1.00 87.12 82 PHE A C 1
ATOM 639 O O . PHE A 1 82 ? 1.224 -0.674 15.062 1.00 87.12 82 PHE A O 1
ATOM 646 N N . GLU A 1 83 ? 2.605 -2.398 14.682 1.00 88.69 83 GLU A N 1
ATOM 647 C CA . GLU A 1 83 ? 1.642 -3.452 15.039 1.00 88.69 83 GLU A CA 1
ATOM 648 C C . GLU A 1 83 ? 0.346 -3.415 14.198 1.00 88.69 83 GLU A C 1
ATOM 650 O O . GLU A 1 83 ? -0.742 -3.790 14.656 1.00 88.69 83 GLU A O 1
ATOM 655 N N . ILE A 1 84 ? 0.457 -2.951 12.948 1.00 89.31 84 ILE A N 1
ATOM 656 C CA . ILE A 1 84 ? -0.651 -2.895 11.994 1.00 89.31 84 ILE A CA 1
ATOM 657 C C . ILE A 1 84 ? -0.618 -4.132 11.106 1.00 89.31 84 ILE A C 1
ATOM 659 O O . ILE A 1 84 ? 0.347 -4.380 10.379 1.00 89.31 84 ILE A O 1
ATOM 663 N N . ASN A 1 85 ? -1.716 -4.887 11.131 1.00 88.69 85 ASN A N 1
ATOM 664 C CA . ASN A 1 85 ? -1.859 -6.096 10.334 1.00 88.69 85 ASN A CA 1
ATOM 665 C C . ASN A 1 85 ? -1.975 -5.732 8.851 1.00 88.69 85 ASN A C 1
ATOM 667 O O . ASN A 1 85 ? -2.925 -5.061 8.429 1.00 88.69 85 ASN A O 1
ATOM 671 N N . SER A 1 86 ? -0.990 -6.182 8.077 1.00 91.50 86 SER A N 1
ATOM 672 C CA . SER A 1 86 ? -0.937 -6.028 6.628 1.00 91.50 86 SER A CA 1
ATOM 673 C C . SER A 1 86 ? -0.281 -7.243 5.977 1.00 91.50 86 SER A C 1
ATOM 675 O O . SER A 1 86 ? 0.514 -7.934 6.610 1.00 91.50 86 SER A O 1
ATOM 677 N N . THR A 1 87 ? -0.652 -7.524 4.730 1.00 91.81 87 THR A N 1
ATOM 678 C CA . THR A 1 87 ? -0.135 -8.645 3.939 1.00 91.81 87 THR A CA 1
ATOM 679 C C . THR A 1 87 ? 0.118 -8.193 2.506 1.00 91.81 87 THR A C 1
ATOM 681 O O . THR A 1 87 ? -0.580 -7.332 1.975 1.00 91.81 87 THR A O 1
ATOM 684 N N . VAL A 1 88 ? 1.119 -8.785 1.860 1.00 91.00 88 VAL A N 1
ATOM 685 C CA . VAL A 1 88 ? 1.421 -8.545 0.447 1.00 91.00 88 VAL A CA 1
ATOM 686 C C . VAL A 1 88 ? 0.788 -9.650 -0.389 1.00 91.00 88 VAL A C 1
ATOM 688 O O . VAL A 1 88 ? 1.122 -10.822 -0.218 1.00 91.00 88 VAL A O 1
ATOM 691 N N . LEU A 1 89 ? -0.123 -9.283 -1.289 1.00 89.56 89 LEU A N 1
ATOM 692 C CA . LEU A 1 89 ? -0.865 -10.224 -2.129 1.00 89.56 89 LEU A CA 1
ATOM 693 C C . LEU A 1 89 ? -0.603 -9.958 -3.616 1.00 89.56 89 LEU A C 1
ATOM 695 O O . LEU A 1 89 ? -0.517 -8.795 -4.014 1.00 89.56 89 LEU A O 1
ATOM 699 N N . PRO A 1 90 ? -0.494 -10.992 -4.468 1.00 86.44 90 PRO A N 1
ATOM 700 C CA . PRO A 1 90 ? -0.467 -10.788 -5.911 1.00 86.44 90 PRO A CA 1
ATOM 701 C C . PRO A 1 90 ? -1.798 -10.175 -6.374 1.00 86.44 90 PRO A C 1
ATOM 703 O O . PRO A 1 90 ? -2.862 -10.484 -5.834 1.00 86.44 90 PRO A O 1
ATOM 706 N N . GLN A 1 91 ? -1.743 -9.281 -7.356 1.00 82.00 91 GLN A N 1
ATOM 707 C CA . GLN A 1 91 ? -2.911 -8.633 -7.950 1.00 82.00 91 GLN A CA 1
ATOM 708 C C . GLN A 1 91 ? -3.025 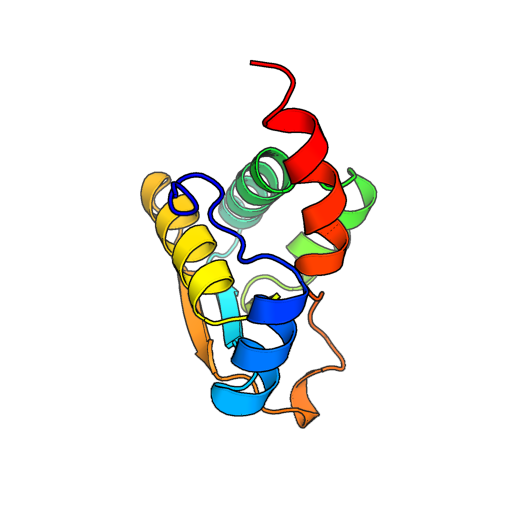-9.059 -9.408 1.00 82.00 91 GLN A C 1
ATOM 710 O O . GLN A 1 91 ? -2.080 -8.907 -10.179 1.00 82.00 91 GLN A O 1
ATOM 715 N N . ASN A 1 92 ? -4.191 -9.581 -9.784 1.00 68.31 92 ASN A N 1
ATOM 716 C CA . ASN A 1 92 ? -4.510 -9.814 -11.187 1.00 68.31 92 ASN A CA 1
ATOM 717 C C . ASN A 1 92 ? -4.880 -8.477 -11.845 1.00 68.31 92 ASN A C 1
ATOM 719 O O . ASN A 1 92 ? -5.572 -7.666 -11.230 1.00 68.31 92 ASN A O 1
ATOM 723 N N . ASP A 1 93 ? -4.495 -8.278 -13.109 1.00 58.00 93 ASP A N 1
ATOM 724 C CA . ASP A 1 93 ? -4.783 -7.061 -13.894 1.00 58.00 93 ASP A CA 1
ATOM 725 C C . ASP A 1 93 ? -6.276 -6.654 -13.907 1.00 58.00 93 ASP A C 1
ATOM 727 O O . ASP A 1 93 ? -6.611 -5.493 -14.130 1.00 58.00 93 ASP A O 1
ATOM 731 N N . GLY A 1 94 ? -7.193 -7.586 -13.615 1.00 52.88 94 GLY A N 1
ATOM 732 C CA . GLY A 1 94 ? -8.632 -7.325 -13.495 1.00 52.88 94 GLY A CA 1
ATOM 733 C C . GLY A 1 94 ? -9.071 -6.554 -12.239 1.00 52.88 94 GLY A C 1
ATOM 734 O O . GLY A 1 94 ? -10.153 -5.971 -12.251 1.00 52.88 94 GLY A O 1
ATOM 735 N N . ASP A 1 95 ? -8.252 -6.498 -11.180 1.00 52.16 95 ASP A N 1
ATOM 736 C CA . ASP A 1 95 ? -8.573 -5.805 -9.913 1.00 52.16 95 ASP A CA 1
ATOM 737 C C . ASP A 1 95 ? -8.107 -4.330 -9.900 1.00 52.16 95 ASP A C 1
ATOM 739 O O . ASP A 1 95 ? -8.332 -3.575 -8.954 1.00 52.16 95 ASP A O 1
ATOM 743 N N . HIS A 1 96 ? -7.513 -3.871 -11.012 1.00 49.75 96 HIS A N 1
ATOM 744 C CA . HIS A 1 96 ? -6.989 -2.511 -11.208 1.00 49.75 96 HIS A CA 1
ATOM 745 C C . HIS A 1 96 ? -7.998 -1.384 -10.932 1.00 49.75 96 HIS A C 1
ATOM 747 O O . HIS A 1 96 ? -7.598 -0.239 -10.720 1.00 49.75 96 HIS A O 1
ATOM 753 N N . ALA A 1 97 ? -9.302 -1.667 -10.931 1.00 48.56 97 ALA A N 1
ATOM 754 C CA . ALA A 1 97 ? -10.336 -0.643 -10.832 1.00 48.56 97 ALA A CA 1
ATOM 755 C C . ALA A 1 97 ? -10.406 0.052 -9.459 1.00 48.56 97 ALA A C 1
ATOM 757 O O . ALA A 1 97 ? -11.045 1.101 -9.352 1.00 48.56 97 ALA A O 1
ATOM 758 N N . ARG A 1 98 ? -9.794 -0.504 -8.400 1.00 55.44 98 ARG A N 1
ATOM 759 C CA . ARG A 1 98 ? -9.982 0.017 -7.033 1.00 55.44 98 ARG A CA 1
ATOM 760 C C . ARG A 1 98 ? -8.730 0.473 -6.300 1.00 55.44 98 ARG A C 1
ATOM 762 O O . ARG A 1 98 ? -8.894 1.245 -5.356 1.00 55.44 98 ARG A O 1
ATOM 769 N N . SE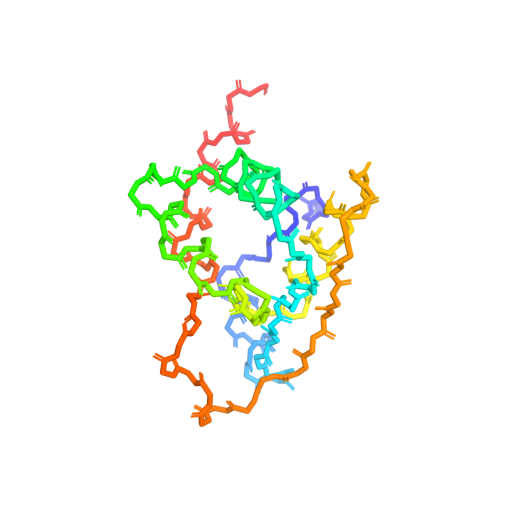R A 1 99 ? -7.523 0.113 -6.722 1.00 62.53 99 SER A N 1
ATOM 770 C CA . SER A 1 99 ? -6.302 0.377 -5.940 1.00 62.53 99 SER A CA 1
ATOM 771 C C . SER A 1 99 ? -5.413 1.458 -6.558 1.00 62.53 99 SER A C 1
ATOM 773 O O . SER A 1 99 ? -5.355 1.613 -7.776 1.00 62.53 99 SER A O 1
ATOM 775 N N . ILE A 1 100 ? -4.711 2.233 -5.722 1.00 73.25 100 ILE A N 1
ATOM 776 C CA . ILE A 1 100 ? -3.804 3.285 -6.208 1.00 73.25 100 ILE A CA 1
ATOM 777 C C . ILE A 1 100 ? -2.418 2.691 -6.454 1.00 73.25 100 ILE A C 1
ATOM 779 O O . ILE A 1 100 ? -1.877 1.983 -5.605 1.00 73.25 100 ILE A O 1
ATOM 783 N N . ASP A 1 101 ? -1.835 2.996 -7.611 1.00 77.44 101 ASP A N 1
ATOM 784 C CA . ASP A 1 101 ? -0.438 2.688 -7.901 1.00 77.44 101 ASP A CA 1
ATOM 785 C C . ASP A 1 101 ? 0.503 3.570 -7.059 1.00 77.44 101 ASP A C 1
ATOM 787 O O . ASP A 1 101 ? 0.421 4.799 -7.110 1.00 77.44 101 ASP A O 1
ATOM 791 N N . ILE A 1 102 ? 1.411 2.942 -6.308 1.00 75.19 102 ILE A N 1
ATOM 792 C CA . ILE A 1 102 ? 2.333 3.625 -5.392 1.00 75.19 102 ILE A CA 1
ATOM 793 C C . ILE A 1 102 ? 3.301 4.593 -6.087 1.00 75.19 102 ILE A C 1
ATOM 795 O O . ILE A 1 102 ? 3.715 5.576 -5.474 1.00 75.19 102 ILE A O 1
ATOM 799 N N . SER A 1 103 ? 3.626 4.401 -7.370 1.00 71.69 103 SER A N 1
ATOM 800 C CA . SER A 1 103 ? 4.528 5.328 -8.072 1.00 71.69 103 SER A CA 1
ATOM 801 C C . SER A 1 103 ? 3.976 6.724 -8.241 1.00 71.69 103 SER A C 1
ATOM 803 O O . SER A 1 103 ? 4.765 7.651 -8.389 1.00 71.69 103 SER A O 1
ATOM 805 N N . LYS A 1 104 ? 2.656 6.913 -8.122 1.00 69.75 104 LYS A N 1
ATOM 806 C CA . LYS A 1 104 ? 2.078 8.260 -8.058 1.00 69.75 104 LYS A CA 1
ATOM 807 C C . LYS A 1 104 ? 2.642 9.086 -6.896 1.00 69.75 104 LYS A C 1
ATOM 809 O O . LYS A 1 104 ? 2.566 10.309 -6.940 1.00 69.75 104 LYS A O 1
ATOM 814 N N . PHE A 1 105 ? 3.222 8.432 -5.889 1.00 67.81 105 PHE A N 1
ATOM 815 C CA . PHE A 1 105 ? 3.806 9.063 -4.707 1.00 67.81 105 PHE A CA 1
ATOM 816 C C . PHE A 1 105 ? 5.332 8.921 -4.630 1.00 67.81 105 PHE A C 1
ATOM 818 O O . PHE A 1 105 ? 5.970 9.633 -3.857 1.00 67.81 105 PHE A O 1
ATOM 825 N N . ALA A 1 106 ? 5.942 8.076 -5.471 1.00 57.09 106 ALA A N 1
ATOM 826 C CA . ALA A 1 106 ? 7.392 7.872 -5.511 1.00 57.09 106 ALA A CA 1
ATOM 827 C C . ALA A 1 106 ? 8.169 9.174 -5.795 1.00 57.09 106 ALA A C 1
ATOM 829 O O . ALA A 1 106 ? 9.228 9.406 -5.209 1.00 57.09 106 ALA A O 1
ATOM 830 N N . THR A 1 107 ? 7.614 10.077 -6.611 1.00 50.22 107 THR A N 1
ATOM 831 C CA . THR A 1 107 ? 8.233 11.373 -6.943 1.00 50.22 107 THR A CA 1
ATOM 832 C C . THR A 1 107 ? 8.378 12.299 -5.727 1.00 50.22 107 THR A C 1
ATOM 834 O O . THR A 1 107 ? 9.311 13.102 -5.666 1.00 50.22 107 THR A O 1
ATOM 837 N N . SER A 1 108 ? 7.501 12.174 -4.725 1.00 48.94 108 SER A N 1
ATOM 838 C CA . SER A 1 108 ? 7.561 12.978 -3.496 1.00 48.94 108 SER A CA 1
ATOM 839 C C . SER A 1 108 ? 8.640 12.492 -2.522 1.00 48.94 108 SER A C 1
ATOM 841 O O . SER A 1 108 ? 9.216 13.303 -1.794 1.00 48.94 108 SER A O 1
ATOM 843 N N . ILE A 1 109 ? 8.973 11.196 -2.534 1.00 50.56 109 ILE A N 1
ATOM 844 C CA . ILE A 1 109 ? 9.964 10.598 -1.622 1.00 50.56 109 ILE A CA 1
ATOM 845 C C . ILE A 1 109 ? 11.401 10.942 -2.044 1.00 50.56 109 ILE A C 1
ATOM 847 O O . ILE A 1 109 ? 12.224 11.292 -1.194 1.00 50.56 109 ILE A O 1
ATOM 851 N N . ILE A 1 110 ? 11.696 10.947 -3.351 1.00 50.53 110 ILE A N 1
ATOM 852 C CA . ILE A 1 110 ? 13.034 11.277 -3.886 1.00 50.53 110 ILE A CA 1
ATOM 853 C C . ILE A 1 110 ? 13.466 12.701 -3.484 1.00 50.53 110 ILE A C 1
ATOM 855 O O . ILE A 1 110 ? 14.638 12.948 -3.197 1.00 50.53 110 ILE A O 1
ATOM 859 N N . ASN A 1 111 ? 12.520 13.640 -3.387 1.00 41.97 111 ASN A N 1
ATOM 860 C CA . ASN A 1 111 ? 12.812 15.015 -2.972 1.00 41.97 111 ASN A CA 1
ATOM 861 C C . ASN A 1 111 ? 13.080 15.168 -1.465 1.00 41.97 111 ASN A C 1
ATOM 863 O O . ASN A 1 111 ? 13.735 16.132 -1.066 1.00 41.97 111 ASN A O 1
ATOM 867 N N . ASN A 1 112 ? 12.616 14.234 -0.631 1.00 42.25 112 ASN A N 1
ATOM 868 C CA . ASN A 1 112 ? 12.819 14.281 0.819 1.00 42.25 112 ASN A CA 1
ATOM 869 C C . ASN A 1 112 ? 14.115 13.575 1.255 1.00 42.25 112 ASN A C 1
ATOM 871 O O . ASN A 1 112 ? 14.763 14.021 2.199 1.00 42.25 112 ASN A O 1
ATOM 875 N N . ALA A 1 113 ? 14.553 12.547 0.518 1.00 45.53 113 ALA A N 1
ATOM 876 C CA . ALA A 1 113 ? 15.842 11.878 0.740 1.00 45.53 113 ALA A CA 1
ATOM 877 C C . ALA A 1 113 ? 17.062 12.778 0.442 1.00 45.53 113 ALA A C 1
ATOM 879 O O . ALA A 1 113 ? 18.166 12.492 0.886 1.00 45.53 113 ALA A O 1
ATOM 880 N N . LYS A 1 114 ? 16.867 13.890 -0.281 1.00 39.53 114 LYS A N 1
ATOM 881 C CA . LYS A 1 114 ? 17.919 14.870 -0.607 1.00 39.53 114 LYS A CA 1
ATOM 882 C C . LYS A 1 114 ? 18.036 16.030 0.395 1.00 39.53 114 LYS A C 1
ATOM 884 O O . LYS A 1 114 ? 18.846 16.927 0.179 1.00 39.53 114 LYS A O 1
ATOM 889 N N . ARG A 1 115 ? 17.200 16.062 1.443 1.00 42.78 115 ARG A N 1
ATOM 890 C CA . ARG A 1 115 ? 17.125 17.154 2.438 1.00 42.78 115 ARG A CA 1
ATOM 891 C C . ARG A 1 115 ? 17.550 16.753 3.858 1.00 42.78 115 ARG A C 1
ATOM 893 O O . ARG A 1 115 ? 17.279 17.511 4.789 1.00 42.78 115 ARG A O 1
ATOM 900 N N . ARG A 1 116 ? 18.194 15.601 4.041 1.00 43.44 116 ARG A N 1
ATOM 901 C CA . ARG A 1 116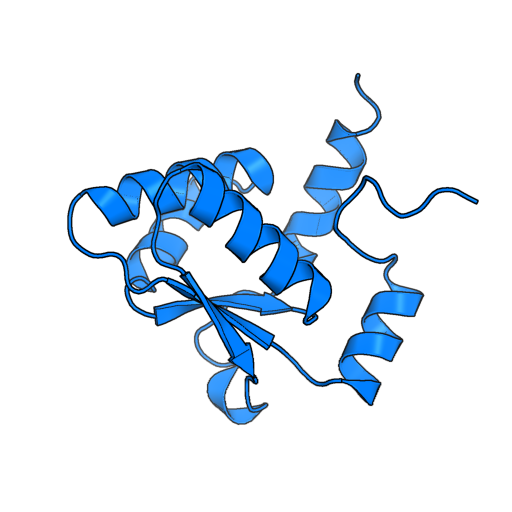 ? 18.808 15.209 5.317 1.00 43.44 116 ARG A CA 1
ATOM 902 C C . ARG A 1 116 ? 20.315 15.124 5.196 1.00 43.44 116 ARG A C 1
ATOM 904 O O . ARG A 1 116 ? 20.776 14.682 4.124 1.00 43.44 116 ARG A O 1
#

Sequence (116 aa):
MEADDSGLPPEDVRAQMLKSGGRWGLDVTTEGPRRIEACKILHCDLGTIMDEVKPMKQRMPGIVYTGTRAEMEWLCRRLSQFEINSTVLPQNDGDHARSIDISKFATSIINNAKRR

pLDDT: mean 74.71, std 15.36, range [38.0, 91.81]

Radius of gyration: 13.66 Å; chains: 1; bounding box: 39×28×32 Å

Secondary structure (DSSP, 8-state):
---SSSSS--HHHHHHHHHHH-EEEEEE---TTHHHHHHHHHHHHHT--HHHHHHHHHH-SEEEEEE-HHHHHHHHHHHHTTT--EEEEEE-GGGTTT-EETHHHHHHHHHHTT--